Protein AF-A0A0D3DRB3-F1 (afdb_monomer_lite)

InterPro domains:
  IPR004252 Probable transposase, Ptta/En/Spm, plant [PF03004] (2-88)

Organism: NCBI:txid109376

Sequence (156 aa):
MLHTTGQKLHAGVRLETAKEMGHLPSLMELYERTHKNKAGVFVDGKSEQIYNDVVAQVEDRQTQLTQHSTDGLSVTLSTLDVDKIYEERRDDEVTELRNELTATKSAFTARVGGLDRFLDFIAATNPEWEILLRNKRRQNPIPGEGPSDDTHAEED

pLDDT: mean 79.99, std 15.41, range [37.16, 97.25]

Structure (mmCIF, N/CA/C/O backbone):
data_AF-A0A0D3DRB3-F1
#
_entry.id   AF-A0A0D3DRB3-F1
#
loop_
_atom_site.group_PDB
_atom_site.id
_atom_site.type_symbol
_atom_site.label_atom_id
_atom_site.label_alt_id
_atom_site.label_comp_id
_atom_site.label_asym_id
_atom_site.label_entity_id
_atom_site.label_seq_id
_atom_site.pdbx_PDB_ins_code
_atom_site.Cartn_x
_atom_site.Cartn_y
_atom_site.Cartn_z
_atom_site.occupancy
_atom_site.B_iso_or_equiv
_atom_site.auth_seq_id
_atom_site.auth_comp_id
_atom_site.auth_asym_id
_atom_site.auth_atom_id
_atom_site.pdbx_PDB_model_num
ATOM 1 N N . MET A 1 1 ? -2.429 28.125 -9.845 1.00 40.12 1 MET A N 1
ATOM 2 C CA . MET A 1 1 ? -2.663 26.697 -9.547 1.00 40.12 1 MET A CA 1
ATOM 3 C C . MET A 1 1 ? -2.405 26.514 -8.056 1.00 40.12 1 MET A C 1
ATOM 5 O O . MET A 1 1 ? -1.255 26.511 -7.642 1.00 40.12 1 MET A O 1
ATOM 9 N N . LEU A 1 2 ? -3.458 26.557 -7.238 1.00 37.16 2 LEU A N 1
ATOM 10 C CA . LEU A 1 2 ? -3.349 26.466 -5.778 1.00 37.16 2 LEU A CA 1
ATOM 11 C C . LEU A 1 2 ? -3.290 24.985 -5.402 1.00 37.16 2 LEU A C 1
ATOM 13 O O . LEU A 1 2 ? -4.254 24.260 -5.623 1.00 37.16 2 LEU A O 1
ATOM 17 N N . HIS A 1 3 ? -2.156 24.530 -4.882 1.00 38.62 3 HIS A N 1
ATOM 18 C CA . HIS A 1 3 ? -2.070 23.232 -4.227 1.00 38.62 3 HIS A CA 1
ATOM 19 C C . HIS A 1 3 ? -2.658 23.393 -2.823 1.00 38.62 3 HIS A C 1
ATOM 21 O O . HIS A 1 3 ? -2.162 24.174 -2.013 1.00 38.62 3 HIS A O 1
ATOM 27 N N . THR A 1 4 ? -3.745 22.685 -2.531 1.00 46.44 4 THR A N 1
ATOM 28 C CA . THR A 1 4 ? -4.243 22.554 -1.163 1.00 46.44 4 THR A CA 1
ATOM 29 C C . THR A 1 4 ? -3.301 21.626 -0.407 1.00 46.44 4 THR A C 1
ATOM 31 O O . THR A 1 4 ? -3.521 20.418 -0.335 1.00 46.44 4 THR A O 1
ATOM 34 N N . THR A 1 5 ? -2.232 22.180 0.159 1.00 51.22 5 THR A N 1
ATOM 35 C CA . THR A 1 5 ? -1.453 21.508 1.205 1.00 51.22 5 THR A CA 1
ATOM 36 C C . THR A 1 5 ? -2.277 21.562 2.488 1.00 51.22 5 THR A C 1
ATOM 38 O O . THR A 1 5 ? -2.108 22.434 3.332 1.00 51.22 5 THR A O 1
ATOM 41 N N . GLY A 1 6 ? -3.258 20.667 2.566 1.00 45.94 6 GLY A N 1
ATOM 42 C CA . GLY A 1 6 ? -4.207 20.533 3.667 1.00 45.94 6 GLY A CA 1
ATOM 43 C C . GLY A 1 6 ? -4.355 19.076 4.090 1.00 45.94 6 GLY A C 1
ATOM 44 O O . GLY A 1 6 ? -5.464 18.632 4.369 1.00 45.94 6 GLY A O 1
ATOM 45 N N . GLN A 1 7 ? -3.263 18.303 4.096 1.00 56.69 7 GLN A N 1
ATOM 46 C CA . GLN A 1 7 ? -3.277 16.993 4.741 1.00 56.69 7 GLN A CA 1
ATOM 47 C C . GLN A 1 7 ? -3.399 17.211 6.248 1.00 56.69 7 GLN A C 1
ATOM 49 O O . GLN A 1 7 ? -2.435 17.510 6.950 1.00 56.69 7 GLN A O 1
ATOM 54 N N . LYS A 1 8 ? -4.629 17.105 6.741 1.00 57.72 8 LYS A N 1
ATOM 55 C CA . LYS A 1 8 ? -4.908 17.056 8.166 1.00 57.72 8 LYS A CA 1
ATOM 56 C C . LYS A 1 8 ? -4.273 15.784 8.719 1.00 57.72 8 LYS A C 1
ATOM 58 O O . LYS A 1 8 ? -4.552 14.691 8.230 1.00 57.72 8 LYS A O 1
ATOM 63 N N . LEU A 1 9 ? -3.396 15.936 9.711 1.00 63.03 9 LEU A N 1
ATOM 64 C CA . LEU A 1 9 ? -2.741 14.803 10.359 1.00 63.03 9 LEU A CA 1
ATOM 65 C C . LEU A 1 9 ? -3.794 13.817 10.867 1.00 63.03 9 LEU A C 1
ATOM 67 O O . LEU A 1 9 ? -4.840 14.234 11.371 1.00 63.03 9 LEU A O 1
ATOM 71 N N . HIS A 1 10 ? -3.495 12.521 10.786 1.00 63.44 10 HIS A N 1
ATOM 72 C CA . HIS A 1 10 ? -4.408 11.464 11.222 1.00 63.44 10 HIS A CA 1
ATOM 73 C C . HIS A 1 10 ? -4.898 11.698 12.662 1.00 63.44 10 HIS A C 1
ATOM 75 O O . HIS A 1 10 ? -6.083 11.536 12.940 1.00 63.44 10 HIS A O 1
ATOM 81 N N . ALA A 1 11 ? -4.024 12.204 13.539 1.00 71.50 11 ALA A N 1
ATOM 82 C CA . ALA A 1 11 ? -4.348 12.618 14.904 1.00 71.50 11 ALA A CA 1
ATOM 83 C C . ALA A 1 11 ? -5.382 13.759 14.979 1.00 71.50 11 ALA A C 1
ATOM 85 O O . ALA A 1 11 ? -6.289 13.725 15.807 1.00 71.50 11 ALA A O 1
ATOM 86 N N . GLY A 1 12 ? -5.288 14.751 14.089 1.00 76.00 12 GLY A N 1
ATOM 87 C CA . GLY A 1 12 ? -6.261 15.841 14.009 1.00 76.00 12 GLY A CA 1
ATOM 88 C C . GLY A 1 12 ? -7.628 15.355 13.534 1.00 76.00 12 GLY A C 1
ATOM 89 O O . GLY A 1 12 ? -8.656 15.819 14.021 1.00 76.00 12 GLY A O 1
ATOM 90 N N . VAL A 1 13 ? -7.660 14.394 12.603 1.00 77.75 13 VAL A N 1
ATOM 91 C CA . VAL A 1 13 ? -8.919 13.771 12.163 1.00 77.75 13 VAL A CA 1
ATOM 92 C C . VAL A 1 13 ? -9.520 12.931 13.293 1.00 77.75 13 VAL A C 1
ATOM 94 O O . VAL A 1 13 ? -10.693 13.116 13.605 1.00 77.75 13 VAL A O 1
ATOM 97 N N . ARG A 1 14 ? -8.712 12.103 13.975 1.00 80.31 14 ARG A N 1
ATOM 98 C CA . ARG A 1 14 ? -9.143 11.301 15.138 1.00 80.31 14 ARG A CA 1
ATOM 99 C C . ARG A 1 14 ? -9.760 12.157 16.232 1.00 80.31 14 ARG A C 1
ATOM 101 O O . ARG A 1 14 ? -10.809 11.797 16.751 1.00 80.31 14 ARG A O 1
ATOM 108 N N . LEU A 1 15 ? -9.144 13.292 16.562 1.00 81.56 15 LEU A N 1
ATOM 109 C CA . LEU A 1 15 ? -9.634 14.170 17.622 1.00 81.56 15 LEU A CA 1
ATOM 110 C C . LEU A 1 15 ? -10.972 14.834 17.272 1.00 81.56 15 LEU A C 1
ATOM 112 O O . LEU A 1 15 ? -11.823 14.988 18.142 1.00 81.56 15 LEU A O 1
ATOM 116 N N . GLU A 1 16 ? -11.180 15.234 16.018 1.00 81.00 16 GLU A N 1
ATOM 117 C CA . GLU A 1 16 ? -12.477 15.776 15.592 1.00 81.00 16 GLU A CA 1
ATOM 118 C C . GLU A 1 16 ? -13.563 14.705 15.585 1.00 81.00 16 GLU A C 1
ATOM 120 O O . GLU A 1 16 ? -14.639 14.924 16.132 1.00 81.00 16 GLU A O 1
ATOM 125 N N . THR A 1 17 ? -13.259 13.519 15.064 1.00 81.38 17 THR A N 1
ATOM 126 C CA . THR A 1 17 ? -14.188 12.388 15.104 1.00 81.38 17 THR A CA 1
ATOM 127 C C . THR A 1 17 ? -14.505 11.965 16.545 1.00 81.38 17 THR A C 1
ATOM 129 O O . THR A 1 17 ? -15.647 11.633 16.847 1.00 81.38 17 THR A O 1
ATOM 132 N N . ALA A 1 18 ? -13.544 12.066 17.468 1.00 83.88 18 ALA A N 1
ATOM 133 C CA . ALA A 1 18 ? -13.784 11.821 18.887 1.00 83.88 18 ALA A CA 1
ATOM 134 C C . ALA A 1 18 ? -14.728 12.852 19.521 1.00 83.88 18 ALA A C 1
ATOM 136 O O . ALA A 1 18 ? -15.548 12.504 20.367 1.00 83.88 18 ALA A O 1
ATOM 137 N N . LYS A 1 19 ? -14.654 14.121 19.098 1.00 83.88 19 LYS A N 1
ATOM 138 C CA . LYS A 1 19 ? -15.606 15.160 19.526 1.00 83.88 19 LYS A CA 1
ATOM 139 C C . LYS A 1 19 ? -17.012 14.907 18.982 1.00 83.88 19 LYS A C 1
ATOM 141 O O . LYS A 1 19 ? -17.975 15.204 19.677 1.00 83.88 19 LYS A O 1
ATOM 146 N N . GLU A 1 20 ? -17.126 14.362 17.770 1.00 83.12 20 GLU A N 1
ATOM 147 C CA . GLU A 1 20 ? -18.410 13.979 17.166 1.00 83.12 20 GLU A CA 1
ATOM 148 C C . GLU A 1 20 ? -19.035 12.749 17.846 1.00 83.12 20 GLU A C 1
ATOM 150 O O . GLU A 1 20 ? -20.245 12.728 18.056 1.00 83.12 20 GLU A O 1
ATOM 155 N N . MET A 1 21 ? -18.232 11.737 18.199 1.00 79.06 21 MET A N 1
ATOM 156 C CA . MET A 1 21 ? -18.717 10.476 18.789 1.00 79.06 21 MET A CA 1
ATOM 157 C C . MET A 1 21 ? -18.758 10.461 20.324 1.00 79.06 21 MET A C 1
ATOM 159 O O . MET A 1 21 ? -19.388 9.587 20.912 1.00 79.06 21 MET A O 1
ATOM 163 N N . GLY A 1 22 ? -18.092 11.401 20.996 1.00 83.81 22 GLY A N 1
ATOM 164 C CA . GLY A 1 22 ? -18.000 11.446 22.460 1.00 83.81 22 GLY A CA 1
ATOM 165 C C . GLY A 1 22 ? -17.027 10.430 23.075 1.00 83.81 22 GLY A C 1
ATOM 166 O O . GLY A 1 22 ? -16.837 10.438 24.289 1.00 83.81 22 GLY A O 1
ATOM 167 N N . HIS A 1 23 ? -16.376 9.591 22.264 1.00 84.81 23 HIS A N 1
ATOM 168 C CA . HIS A 1 23 ? -15.294 8.689 22.667 1.00 84.81 23 HIS A CA 1
ATOM 169 C C . HIS A 1 23 ? -14.175 8.699 21.619 1.00 84.81 23 HIS A C 1
ATOM 171 O O . HIS A 1 23 ? -14.400 9.072 20.471 1.00 84.81 23 HIS A O 1
ATOM 177 N N . LEU A 1 24 ? -12.960 8.296 22.001 1.00 85.12 24 LEU A N 1
ATOM 178 C CA . LEU A 1 24 ? -11.844 8.187 21.061 1.00 85.12 24 LEU A CA 1
ATOM 179 C C . LEU A 1 24 ? -12.038 6.936 20.184 1.00 85.12 24 LEU A C 1
ATOM 181 O O . LEU A 1 24 ? -12.048 5.837 20.738 1.00 85.12 24 LEU A O 1
ATOM 185 N N . PRO A 1 25 ? -12.197 7.067 18.853 1.00 87.62 25 PRO A N 1
ATOM 186 C CA . PRO A 1 25 ? -12.251 5.906 17.978 1.00 87.62 25 PRO A CA 1
ATOM 187 C C . PRO A 1 25 ? -10.860 5.293 17.799 1.00 87.62 25 PRO A C 1
ATOM 189 O O . PRO A 1 25 ? -9.840 6.004 17.775 1.00 87.62 25 PRO A O 1
ATOM 192 N N . SER A 1 26 ? -10.831 3.978 17.616 1.00 88.50 26 SER A N 1
ATOM 193 C CA . SER A 1 26 ? -9.665 3.260 17.107 1.00 88.50 26 SER A CA 1
ATOM 194 C C . SER A 1 26 ? -9.274 3.767 15.722 1.00 88.50 26 SER A C 1
ATOM 196 O O . SER A 1 26 ? -10.058 4.370 14.978 1.00 88.50 26 SER A O 1
ATOM 198 N N . LEU A 1 27 ? -8.024 3.524 15.365 1.00 87.31 27 LEU A N 1
ATOM 199 C CA . LEU A 1 27 ? -7.480 3.839 14.060 1.00 87.31 27 LEU A CA 1
ATOM 200 C C . LEU A 1 27 ? -8.218 3.073 12.957 1.00 87.31 27 LEU A C 1
ATOM 202 O O . LEU A 1 27 ? -8.479 3.643 11.903 1.00 87.31 27 LEU A O 1
ATOM 206 N N . MET A 1 28 ? -8.637 1.841 13.248 1.00 86.88 28 MET A N 1
ATOM 207 C CA . MET A 1 28 ? -9.458 1.000 12.379 1.00 86.88 28 MET A CA 1
ATOM 208 C C . MET A 1 28 ? -10.851 1.598 12.117 1.00 86.88 28 MET A C 1
ATOM 210 O O . MET A 1 28 ? -11.250 1.734 10.962 1.00 86.88 28 MET A O 1
ATOM 214 N N . GLU A 1 29 ? -11.567 2.046 13.154 1.00 87.94 29 GLU A N 1
ATOM 215 C CA . GLU A 1 29 ? -12.871 2.715 12.990 1.00 87.94 29 GLU A CA 1
ATOM 216 C C . GLU A 1 29 ? -12.737 4.029 12.213 1.00 87.94 29 GLU A C 1
ATOM 218 O O . GLU A 1 29 ? -13.567 4.364 11.360 1.00 87.94 29 GLU A O 1
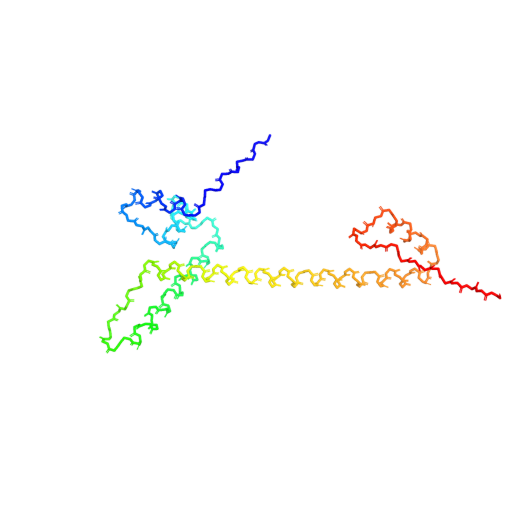ATOM 223 N N . LEU A 1 30 ? -11.669 4.788 12.476 1.00 88.25 30 LEU A N 1
ATOM 224 C CA . LEU A 1 30 ? -11.415 5.996 11.705 1.00 88.25 30 LEU A CA 1
ATOM 225 C C . LEU A 1 30 ? -11.086 5.671 10.243 1.00 88.25 30 LEU A C 1
ATOM 227 O O . LEU A 1 30 ? -11.497 6.409 9.340 1.00 88.25 30 LEU A O 1
ATOM 231 N N . TYR A 1 31 ? -10.350 4.590 10.004 1.00 86.75 31 TYR A N 1
ATOM 232 C CA . TYR A 1 31 ? -9.995 4.135 8.670 1.00 86.75 31 TYR A CA 1
ATOM 233 C C . TYR A 1 31 ? -11.247 3.845 7.843 1.00 86.75 31 TYR A C 1
ATOM 235 O O . TYR A 1 31 ? -11.398 4.405 6.759 1.00 86.75 31 TYR A O 1
ATOM 243 N N . GLU A 1 32 ? -12.202 3.095 8.396 1.00 88.62 32 GLU A N 1
ATOM 244 C CA . GLU A 1 32 ? -13.499 2.858 7.756 1.00 88.62 32 GLU A CA 1
ATOM 245 C C . GLU A 1 32 ? -14.219 4.153 7.393 1.00 88.62 32 GLU A C 1
ATOM 247 O O . GLU A 1 32 ? -14.659 4.322 6.258 1.00 88.62 32 GLU A O 1
ATOM 252 N N . ARG A 1 33 ? -14.318 5.100 8.331 1.00 85.81 33 ARG A N 1
ATOM 253 C CA . ARG A 1 33 ? -15.034 6.364 8.104 1.00 85.81 33 ARG A CA 1
ATOM 254 C C . ARG A 1 33 ? -14.400 7.207 6.998 1.00 85.81 33 ARG A C 1
ATOM 256 O O . ARG A 1 33 ? -15.100 7.951 6.318 1.00 85.81 33 ARG A O 1
ATOM 263 N N . THR A 1 34 ? -13.081 7.133 6.855 1.00 85.06 34 THR A N 1
ATOM 264 C CA . THR A 1 34 ? -12.316 7.960 5.911 1.00 85.06 34 THR A CA 1
ATOM 265 C C . THR A 1 34 ? -12.140 7.303 4.542 1.00 85.06 34 THR A C 1
ATOM 267 O O . THR A 1 34 ? -11.996 8.022 3.556 1.00 85.06 34 THR A O 1
ATOM 270 N N . HIS A 1 35 ? -12.201 5.970 4.468 1.00 86.38 35 HIS A N 1
ATOM 271 C CA . HIS A 1 35 ? -11.948 5.193 3.249 1.00 86.38 35 HIS A CA 1
ATOM 272 C C . HIS A 1 35 ? -13.188 4.469 2.710 1.00 86.38 35 HIS A C 1
ATOM 274 O O . HIS A 1 35 ? -13.095 3.815 1.673 1.00 86.38 35 HIS A O 1
ATOM 280 N N . LYS A 1 36 ? -14.356 4.604 3.353 1.00 91.38 36 LYS A N 1
ATOM 281 C CA . LYS A 1 36 ? -15.650 4.176 2.802 1.00 91.38 36 LYS A CA 1
ATOM 282 C C . LYS A 1 36 ? -16.419 5.350 2.200 1.00 91.38 36 LYS A C 1
ATOM 284 O O . LYS A 1 36 ? -16.414 6.471 2.708 1.00 91.38 36 LYS A O 1
ATOM 289 N N . ASN A 1 37 ? -17.114 5.085 1.100 1.00 87.81 37 ASN A N 1
ATOM 290 C CA . ASN A 1 37 ? -18.040 6.027 0.484 1.00 87.81 37 ASN A CA 1
ATOM 291 C C . ASN A 1 37 ? -19.374 6.089 1.261 1.00 87.81 37 ASN A C 1
ATOM 293 O O . ASN A 1 37 ? -19.604 5.358 2.222 1.00 87.81 37 ASN A O 1
ATOM 297 N N . LYS A 1 38 ? -20.303 6.947 0.819 1.00 88.19 38 LYS A N 1
ATOM 298 C CA . LYS A 1 38 ? -21.623 7.105 1.464 1.00 88.19 38 LYS A CA 1
ATOM 299 C C . LYS A 1 38 ? -22.492 5.836 1.456 1.00 88.19 38 LYS A C 1
ATOM 301 O O . LYS A 1 38 ? -23.456 5.779 2.209 1.00 88.19 38 LYS A O 1
ATOM 306 N N . ALA A 1 39 ? -22.179 4.855 0.610 1.00 88.25 39 ALA A N 1
ATOM 307 C CA . ALA A 1 39 ? -22.854 3.561 0.556 1.00 88.25 39 ALA A CA 1
ATOM 308 C C . ALA A 1 39 ? -22.192 2.504 1.466 1.00 88.25 39 ALA A C 1
ATOM 310 O O . ALA A 1 39 ? -22.622 1.356 1.4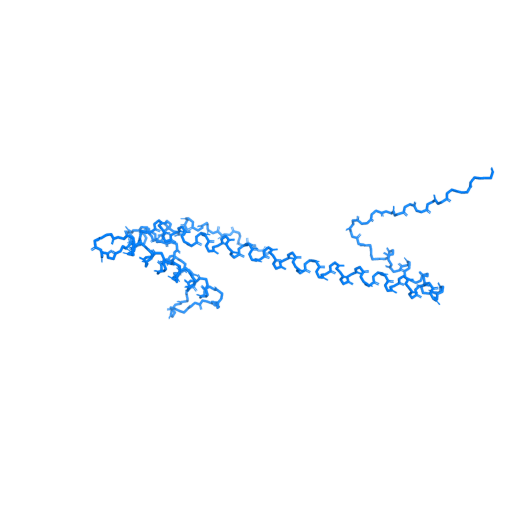64 1.00 88.25 39 ALA A O 1
ATOM 311 N N . GLY A 1 40 ? -21.155 2.873 2.230 1.00 86.56 40 GLY A N 1
ATOM 312 C CA . GLY A 1 40 ? -20.435 1.965 3.127 1.00 86.56 40 GLY A CA 1
ATOM 313 C C . GLY A 1 40 ? -19.422 1.053 2.427 1.00 86.56 40 GLY A C 1
ATOM 314 O O . GLY A 1 40 ? -18.906 0.136 3.059 1.00 86.56 40 GLY A O 1
ATOM 315 N N . VAL A 1 41 ? -19.122 1.299 1.148 1.00 91.69 41 VAL A N 1
ATOM 316 C CA . VAL A 1 41 ? -18.169 0.511 0.348 1.00 91.69 41 VAL A CA 1
ATOM 317 C C . VAL A 1 41 ? -16.806 1.199 0.343 1.00 91.69 41 VAL A C 1
ATOM 319 O O . VAL A 1 41 ? -16.749 2.427 0.229 1.00 91.69 41 VAL A O 1
ATOM 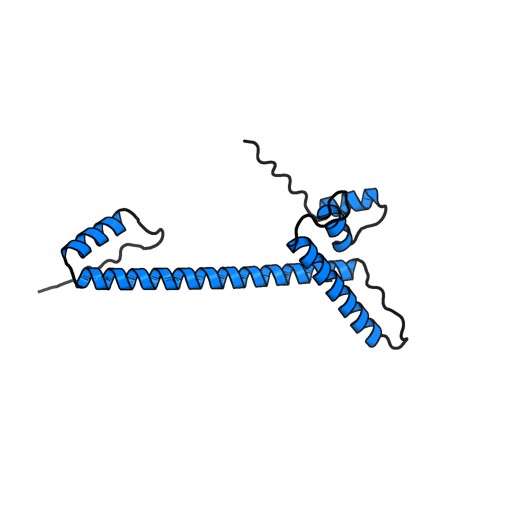322 N N . PHE A 1 42 ? -15.720 0.427 0.451 1.00 91.56 42 PHE A N 1
ATOM 323 C CA . PHE A 1 42 ? -14.358 0.954 0.348 1.00 91.56 42 PHE A CA 1
ATOM 324 C C . PHE A 1 42 ? -14.129 1.652 -0.996 1.00 91.56 42 PHE A C 1
ATOM 326 O O . PHE A 1 42 ? -14.639 1.238 -2.038 1.00 91.56 42 PHE A O 1
ATOM 333 N N . VAL A 1 43 ? -13.397 2.762 -0.962 1.00 90.62 43 VAL A N 1
ATOM 334 C CA . VAL A 1 43 ? -13.146 3.599 -2.143 1.00 90.62 43 VAL A CA 1
ATOM 335 C C . VAL A 1 43 ? -12.207 2.901 -3.135 1.00 90.62 43 VAL A C 1
ATOM 337 O O . VAL A 1 43 ? -12.298 3.161 -4.335 1.00 90.62 43 VAL A O 1
ATOM 340 N N . ASP A 1 44 ? -11.346 1.999 -2.665 1.00 91.75 44 ASP A N 1
ATOM 341 C CA . ASP A 1 44 ? -10.403 1.241 -3.483 1.00 91.75 44 ASP A CA 1
ATOM 342 C C . ASP A 1 44 ? -10.137 -0.159 -2.896 1.00 91.75 44 ASP A C 1
ATOM 344 O O . ASP A 1 44 ? -10.336 -0.399 -1.707 1.00 91.75 44 ASP A O 1
ATOM 348 N N . GLY A 1 45 ? -9.674 -1.096 -3.729 1.00 91.19 45 GLY A N 1
ATOM 349 C CA . GLY A 1 45 ? -9.434 -2.476 -3.287 1.00 91.19 45 GLY A CA 1
ATOM 350 C C . GLY A 1 45 ? -8.250 -2.629 -2.327 1.00 91.19 45 GLY A C 1
ATOM 351 O O . GLY A 1 45 ? -8.219 -3.571 -1.540 1.00 91.19 45 GLY A O 1
ATOM 352 N N . LYS A 1 46 ? -7.284 -1.701 -2.346 1.00 87.94 46 LYS A N 1
ATOM 353 C CA . LYS A 1 46 ? -6.130 -1.757 -1.445 1.00 87.94 46 LYS A CA 1
ATOM 354 C C . LYS A 1 46 ? -6.524 -1.331 -0.033 1.00 87.94 46 LYS A C 1
ATOM 356 O O . LYS A 1 46 ? -6.046 -1.929 0.927 1.00 87.94 46 LYS A O 1
ATOM 361 N N . SER A 1 47 ? -7.409 -0.343 0.109 1.00 87.12 47 SER A N 1
ATOM 362 C CA . SER A 1 47 ? -7.954 0.022 1.417 1.00 87.12 47 SER A CA 1
ATOM 363 C C . SER A 1 47 ? -8.799 -1.088 2.027 1.00 87.12 47 SER A C 1
ATOM 365 O O . SER A 1 47 ? -8.658 -1.371 3.216 1.00 87.12 47 SER A O 1
ATOM 367 N N . GLU A 1 48 ? -9.598 -1.781 1.218 1.00 92.56 48 GLU A N 1
ATOM 368 C CA . GLU A 1 48 ? -10.318 -2.978 1.660 1.00 92.56 48 GLU A CA 1
ATOM 369 C C . GLU A 1 48 ? -9.364 -4.087 2.123 1.00 92.56 48 GLU A C 1
ATOM 371 O O . GLU A 1 48 ? -9.539 -4.626 3.214 1.00 92.56 48 GLU A O 1
ATOM 376 N N . GLN A 1 49 ? -8.322 -4.387 1.341 1.00 91.88 49 GLN A N 1
ATOM 377 C CA . GLN A 1 49 ? -7.316 -5.388 1.704 1.00 91.88 49 GLN A CA 1
ATOM 378 C C . GLN A 1 49 ? -6.641 -5.052 3.038 1.00 91.88 49 GLN A C 1
ATOM 380 O O . GLN A 1 49 ? -6.653 -5.861 3.958 1.00 91.88 49 GLN A O 1
ATOM 385 N N . ILE A 1 50 ? -6.140 -3.823 3.170 1.00 89.31 50 ILE A N 1
ATOM 386 C CA . ILE A 1 50 ? -5.519 -3.312 4.395 1.00 89.31 50 ILE A CA 1
ATOM 387 C C . ILE A 1 50 ? -6.432 -3.487 5.608 1.00 89.31 50 ILE A C 1
ATOM 389 O O . ILE A 1 50 ? -5.965 -3.855 6.685 1.00 89.31 50 ILE A O 1
ATOM 393 N N . TYR A 1 51 ? -7.713 -3.160 5.453 1.00 90.56 51 TYR A N 1
ATOM 394 C CA . TYR A 1 51 ? -8.677 -3.274 6.533 1.00 90.56 51 TYR A CA 1
ATOM 395 C C . TYR A 1 51 ? -8.883 -4.739 6.927 1.00 90.56 51 TYR A C 1
ATOM 397 O O . TYR A 1 51 ? -8.800 -5.063 8.108 1.00 90.56 51 TYR A O 1
ATOM 405 N N . ASN A 1 52 ? -9.083 -5.622 5.949 1.00 92.94 52 ASN A N 1
ATOM 406 C CA . ASN A 1 52 ? -9.280 -7.050 6.184 1.00 92.94 52 ASN A CA 1
ATOM 407 C C . ASN A 1 52 ? -8.054 -7.709 6.833 1.00 92.94 52 ASN A C 1
ATOM 409 O O . ASN A 1 52 ? -8.218 -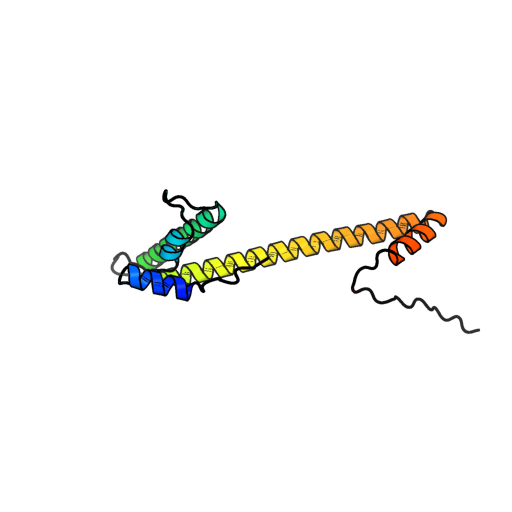8.538 7.724 1.00 92.94 52 ASN A O 1
ATOM 413 N N . ASP A 1 53 ? -6.841 -7.307 6.454 1.00 92.94 53 ASP A N 1
ATOM 414 C CA . ASP A 1 53 ? -5.607 -7.808 7.066 1.00 92.94 53 ASP A CA 1
ATOM 415 C C . ASP A 1 53 ? -5.519 -7.408 8.547 1.00 92.94 53 ASP A C 1
ATOM 417 O O . ASP A 1 53 ? -5.191 -8.231 9.402 1.00 92.94 53 ASP A O 1
ATOM 421 N N . VAL A 1 54 ? -5.877 -6.159 8.874 1.00 92.19 54 VAL A N 1
ATOM 422 C CA . VAL A 1 54 ? -5.937 -5.693 10.269 1.00 92.19 54 VAL A CA 1
ATOM 423 C C . VAL A 1 54 ? -7.022 -6.441 11.046 1.00 92.19 54 VAL A C 1
ATOM 425 O O . VAL A 1 54 ? -6.757 -6.867 12.167 1.00 92.19 54 VAL A O 1
ATOM 428 N N . VAL A 1 55 ? -8.210 -6.652 10.465 1.00 91.88 55 VAL A N 1
ATOM 429 C CA . VAL A 1 55 ? -9.288 -7.461 11.072 1.00 91.88 55 VAL A CA 1
ATOM 430 C C . VAL A 1 55 ? -8.781 -8.863 11.400 1.00 91.88 55 VAL A C 1
ATOM 432 O O . VAL A 1 55 ? -8.897 -9.305 12.540 1.00 91.88 55 VAL A O 1
ATOM 435 N N . ALA A 1 56 ? -8.163 -9.540 10.433 1.00 93.56 56 ALA A N 1
ATOM 436 C CA . ALA A 1 56 ? -7.647 -10.890 10.618 1.00 93.56 56 ALA A CA 1
ATOM 437 C C . ALA A 1 56 ? -6.571 -10.943 11.715 1.00 93.56 56 ALA A C 1
ATOM 439 O O . ALA A 1 56 ? -6.559 -11.860 12.534 1.00 93.56 56 ALA A O 1
ATOM 440 N N . GLN A 1 57 ? -5.694 -9.940 11.787 1.00 92.19 57 GLN A N 1
ATOM 441 C CA . GLN A 1 57 ? -4.648 -9.870 12.809 1.00 92.19 57 GLN A CA 1
ATOM 442 C C . GLN A 1 57 ? -5.204 -9.551 14.211 1.00 92.19 57 GLN A C 1
ATOM 444 O O . GLN A 1 57 ? -4.685 -10.048 15.214 1.00 92.19 57 GLN A O 1
ATOM 449 N N . VAL A 1 58 ? -6.270 -8.747 14.300 1.00 91.25 58 VAL A N 1
ATOM 450 C CA . VAL A 1 58 ? -7.047 -8.520 15.533 1.00 91.25 58 VAL A CA 1
ATOM 451 C C . VAL A 1 58 ? -7.657 -9.838 16.014 1.00 91.25 58 VAL A C 1
ATOM 453 O O . VAL A 1 58 ? -7.499 -10.186 17.185 1.00 91.25 58 VAL A O 1
ATOM 456 N N . GLU A 1 59 ? -8.310 -10.585 15.124 1.00 90.88 59 GLU A N 1
ATOM 457 C CA . GLU A 1 59 ? -8.929 -11.882 15.430 1.00 90.88 59 GLU A CA 1
ATOM 458 C C . GLU A 1 59 ? -7.897 -12.929 15.866 1.00 90.88 59 GLU A C 1
ATOM 460 O O . GLU A 1 59 ? -8.100 -13.637 1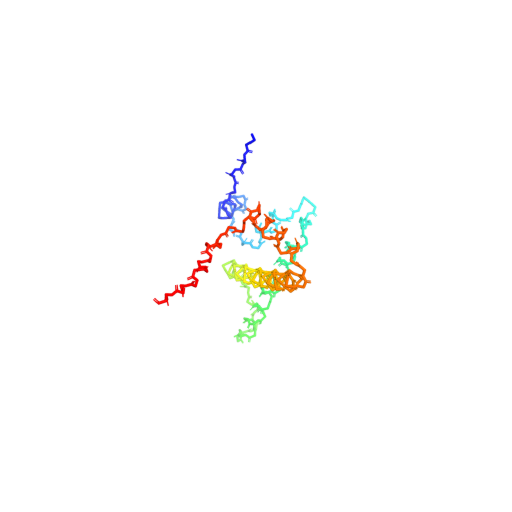6.858 1.00 90.88 59 GLU A O 1
ATOM 465 N N . ASP A 1 60 ? -6.759 -12.999 15.177 1.00 90.94 60 ASP A N 1
ATOM 466 C CA . ASP A 1 60 ? -5.667 -13.907 15.521 1.00 90.94 60 ASP A CA 1
ATOM 467 C C . ASP A 1 60 ? -5.105 -13.599 16.918 1.00 90.94 60 ASP A C 1
ATOM 469 O O . ASP A 1 60 ? -4.984 -14.492 17.760 1.00 90.94 60 ASP A O 1
ATOM 473 N N . ARG A 1 61 ? -4.870 -12.320 17.242 1.00 89.31 61 ARG A N 1
ATOM 474 C CA . ARG A 1 61 ? -4.425 -11.911 18.586 1.00 89.31 61 ARG A CA 1
ATOM 475 C C . ARG A 1 61 ? -5.453 -12.189 19.671 1.00 89.31 61 ARG A C 1
ATOM 477 O O . ARG A 1 61 ? -5.075 -12.635 20.754 1.00 89.31 61 ARG A O 1
ATOM 484 N N . GLN A 1 62 ? -6.737 -11.961 19.405 1.00 88.38 62 GLN A N 1
ATOM 485 C CA . GLN A 1 62 ? -7.803 -12.334 20.342 1.00 88.38 62 GLN A CA 1
ATOM 486 C C . GLN A 1 62 ? -7.824 -13.842 20.589 1.00 88.38 62 GLN A C 1
ATOM 488 O O . GLN A 1 62 ? -7.969 -14.281 21.733 1.00 88.38 62 GLN A O 1
ATOM 493 N N . THR A 1 63 ? -7.625 -14.637 19.540 1.00 88.56 63 THR A N 1
ATOM 494 C CA . THR A 1 63 ? -7.561 -16.097 19.634 1.00 88.56 63 THR A CA 1
ATOM 495 C C . THR A 1 63 ? -6.360 -16.537 20.470 1.00 88.56 63 THR A C 1
ATOM 497 O O . THR A 1 63 ? -6.528 -17.313 21.411 1.00 88.56 63 THR A O 1
ATOM 500 N N . GLN A 1 64 ? -5.172 -15.988 20.206 1.00 86.75 64 GLN A N 1
ATOM 501 C CA . GLN A 1 64 ? -3.959 -16.260 20.986 1.00 86.75 64 GLN A CA 1
ATOM 502 C C . GLN A 1 64 ? -4.128 -15.893 22.470 1.00 86.75 64 GLN A C 1
ATOM 504 O O . GLN A 1 64 ? -3.777 -16.680 23.351 1.00 86.75 64 GLN A O 1
ATOM 509 N N . LEU A 1 65 ? -4.710 -14.726 22.770 1.00 84.75 65 LEU A N 1
ATOM 510 C CA . LEU A 1 65 ? -4.961 -14.287 24.147 1.00 84.75 65 LEU A CA 1
ATOM 511 C C . LEU A 1 65 ? -6.001 -15.157 24.856 1.00 84.75 65 LEU A C 1
ATOM 513 O O . LEU A 1 65 ? -5.837 -15.467 26.032 1.00 84.75 65 LEU A O 1
ATOM 517 N N . THR A 1 66 ? -7.041 -15.590 24.146 1.00 83.38 66 THR A N 1
ATOM 518 C CA . THR A 1 66 ? -8.064 -16.489 24.696 1.00 83.38 66 THR A CA 1
ATOM 519 C C . THR A 1 66 ? -7.477 -17.865 25.012 1.00 83.38 66 THR A C 1
ATOM 521 O O . THR A 1 66 ? -7.792 -18.432 26.053 1.00 83.38 66 THR A O 1
ATOM 524 N N . GLN A 1 67 ? -6.566 -18.381 24.178 1.00 81.88 67 GLN A N 1
ATOM 525 C CA . GLN A 1 67 ? -5.849 -19.636 24.449 1.00 81.88 67 GLN A CA 1
ATOM 526 C C . GLN A 1 67 ? -4.924 -19.544 25.670 1.00 81.88 67 GLN A C 1
ATOM 528 O O . GLN A 1 67 ? -4.757 -20.526 26.390 1.00 81.88 67 GLN A O 1
ATOM 533 N N . HIS A 1 68 ? -4.332 -18.374 25.911 1.00 77.12 68 HIS A N 1
ATOM 534 C CA . HIS A 1 68 ? -3.496 -18.114 27.085 1.00 77.12 68 HIS A CA 1
ATOM 535 C C . HIS A 1 68 ? -4.294 -17.746 28.346 1.00 77.12 68 HIS A C 1
ATOM 537 O O . HIS A 1 68 ? -3.727 -17.720 29.440 1.00 77.12 68 HIS A O 1
ATOM 543 N N . SER A 1 69 ? -5.591 -17.459 28.212 1.00 81.50 69 SER A N 1
ATOM 544 C CA . SER A 1 69 ? -6.471 -17.125 29.327 1.00 81.50 69 SER A CA 1
ATOM 545 C C . SER A 1 69 ? -6.921 -18.403 30.032 1.00 81.50 69 SER A C 1
ATOM 547 O O . SER A 1 69 ? -7.762 -19.150 29.533 1.00 81.50 69 SER A O 1
ATOM 549 N N . THR A 1 70 ? -6.367 -18.652 31.219 1.00 68.06 70 THR A N 1
ATOM 550 C CA . THR A 1 70 ? -6.659 -19.828 32.061 1.00 68.06 70 THR A CA 1
ATOM 551 C C . THR A 1 70 ? -8.154 -19.991 32.379 1.00 68.06 70 THR A C 1
ATOM 553 O O . THR A 1 70 ? -8.607 -21.103 32.640 1.00 68.06 70 THR A O 1
ATOM 556 N N . ASP A 1 71 ? -8.926 -18.903 32.310 1.00 73.75 71 ASP A N 1
ATOM 557 C CA . ASP A 1 71 ? -10.350 -18.861 32.658 1.00 73.75 71 ASP A CA 1
ATOM 558 C C . ASP A 1 71 ? -11.288 -19.088 31.455 1.00 73.75 71 ASP A C 1
ATOM 560 O O . ASP A 1 71 ? -12.509 -19.066 31.613 1.00 73.75 71 ASP A O 1
ATOM 564 N N . GLY A 1 72 ? -10.753 -19.277 30.239 1.00 65.62 72 GLY A N 1
ATOM 565 C CA . GLY A 1 72 ? -11.552 -19.473 29.018 1.00 65.62 72 GLY A CA 1
ATOM 566 C C . GLY A 1 72 ? -12.417 -18.267 28.626 1.00 65.62 72 GLY A C 1
ATOM 567 O O . GLY A 1 72 ? -13.300 -18.383 27.776 1.00 65.62 72 GLY A O 1
ATOM 568 N N . LEU A 1 73 ? -12.186 -17.110 29.253 1.00 75.25 73 LEU A N 1
ATOM 569 C CA . LEU A 1 73 ? -12.902 -15.872 28.976 1.00 75.25 73 LEU A CA 1
ATOM 570 C C . LEU A 1 73 ? -12.376 -15.248 27.678 1.00 75.25 73 LEU A C 1
ATOM 572 O O . LEU A 1 73 ? -11.165 -15.089 27.516 1.00 75.25 73 LEU A O 1
ATOM 576 N N . SER A 1 74 ? -13.286 -14.856 26.781 1.00 66.81 74 SER A N 1
ATOM 577 C CA . SER A 1 74 ? -12.934 -14.124 25.562 1.00 66.81 74 SER A CA 1
ATOM 578 C C . SER A 1 74 ? -12.264 -12.801 25.928 1.00 66.81 74 SER A C 1
ATOM 580 O O . SER A 1 74 ? -12.879 -11.950 26.579 1.00 66.81 74 SER A O 1
ATOM 582 N N . VAL A 1 75 ? -11.011 -12.624 25.514 1.00 76.69 75 VAL A N 1
ATOM 583 C CA . VAL A 1 75 ? -10.274 -11.382 25.750 1.00 76.69 75 VAL A CA 1
ATOM 584 C C . VAL A 1 75 ? -10.646 -10.377 24.666 1.00 76.69 75 VAL A C 1
ATOM 586 O O . VAL A 1 75 ? -10.276 -10.534 23.505 1.00 76.69 75 VAL A O 1
ATOM 589 N N . THR A 1 76 ? -11.372 -9.328 25.048 1.00 79.38 76 THR A N 1
ATOM 590 C CA . THR A 1 76 ? -11.639 -8.191 24.162 1.00 79.38 76 THR A CA 1
ATOM 591 C C . THR A 1 76 ? -10.398 -7.304 24.094 1.00 79.38 76 THR A C 1
ATOM 593 O O . THR A 1 76 ? -9.927 -6.827 25.127 1.00 79.38 76 THR A O 1
ATOM 596 N N . LEU A 1 77 ? -9.875 -7.070 22.886 1.00 85.44 77 LEU A N 1
ATOM 597 C CA . LEU A 1 77 ? -8.749 -6.153 22.679 1.00 85.44 77 LEU A CA 1
ATOM 598 C C . LEU A 1 77 ? -9.160 -4.704 22.952 1.00 85.44 77 LEU A C 1
ATOM 600 O O . LEU A 1 77 ? -10.255 -4.271 22.585 1.00 85.44 77 LEU A O 1
ATOM 604 N N . SER A 1 78 ? -8.261 -3.946 23.576 1.00 87.25 78 SER A N 1
ATOM 605 C CA . SER A 1 78 ? -8.450 -2.512 23.780 1.00 87.25 78 SER A CA 1
ATOM 606 C C . SER A 1 78 ? -8.247 -1.743 22.473 1.00 87.25 78 SER A C 1
ATOM 608 O O . SER A 1 78 ? -7.535 -2.188 21.574 1.00 87.25 78 SER A O 1
ATOM 610 N N . THR A 1 79 ? -8.796 -0.529 22.392 1.00 86.56 79 THR A N 1
ATOM 611 C CA . THR A 1 79 ? -8.533 0.432 21.307 1.00 86.56 79 THR A CA 1
ATOM 612 C C . THR A 1 79 ? -7.035 0.632 21.063 1.00 86.56 79 THR A C 1
ATOM 614 O O . THR A 1 79 ? -6.609 0.723 19.918 1.00 86.56 79 THR A O 1
ATOM 617 N N . LEU A 1 80 ? -6.230 0.668 22.132 1.00 87.31 80 LEU A N 1
ATOM 618 C CA . LEU A 1 80 ? -4.775 0.807 22.029 1.00 87.31 80 LEU A CA 1
ATOM 619 C C . LEU A 1 80 ? -4.133 -0.406 21.342 1.00 87.31 80 LEU A C 1
ATOM 621 O O . LEU A 1 80 ? -3.219 -0.247 20.538 1.00 87.31 80 LEU A O 1
ATOM 625 N N . ASP A 1 81 ? -4.612 -1.610 21.657 1.00 88.69 81 ASP A N 1
ATOM 626 C CA . ASP A 1 81 ? -4.074 -2.829 21.064 1.00 88.69 81 ASP A CA 1
ATOM 627 C C . ASP A 1 81 ? -4.380 -2.846 19.571 1.00 88.69 81 ASP A C 1
ATOM 629 O O . ASP A 1 81 ? -3.461 -3.035 18.783 1.00 88.69 81 ASP A O 1
ATOM 633 N N . VAL A 1 82 ? -5.630 -2.550 19.187 1.00 88.75 82 VAL A N 1
ATOM 634 C CA . VAL A 1 82 ? -6.072 -2.419 17.786 1.00 88.75 82 VAL A CA 1
ATOM 635 C C . VAL A 1 82 ? -5.250 -1.371 17.029 1.00 88.75 82 VAL A C 1
ATOM 637 O O . VAL A 1 82 ? -4.817 -1.628 15.907 1.00 88.75 82 VAL A O 1
ATOM 640 N N . ASP A 1 83 ? -4.984 -0.212 17.640 1.00 90.56 83 ASP A N 1
ATOM 641 C CA . ASP A 1 83 ? -4.134 0.828 17.046 1.00 90.56 83 ASP A CA 1
ATOM 642 C C . ASP A 1 83 ? -2.721 0.305 16.759 1.00 90.56 83 ASP A C 1
ATOM 644 O O . ASP A 1 83 ? -2.187 0.536 15.674 1.00 90.56 83 ASP A O 1
ATOM 648 N N . LYS A 1 84 ? -2.142 -0.456 17.694 1.00 91.00 84 LYS A N 1
ATOM 649 C CA . LYS A 1 84 ? -0.825 -1.073 17.517 1.00 91.00 84 LYS A CA 1
ATOM 650 C C . LYS A 1 84 ? -0.821 -2.100 16.382 1.00 91.00 84 LYS A C 1
ATOM 652 O O . LYS A 1 84 ? 0.124 -2.130 15.602 1.00 91.00 84 LYS A O 1
ATOM 657 N N . ILE A 1 85 ? -1.877 -2.908 16.262 1.00 91.56 85 ILE A N 1
ATOM 658 C CA . ILE A 1 85 ? -2.039 -3.860 15.147 1.00 91.56 85 ILE A CA 1
ATOM 659 C C . ILE A 1 85 ? -1.999 -3.118 13.811 1.00 91.56 85 ILE A C 1
ATOM 661 O O . ILE A 1 85 ? -1.291 -3.505 12.885 1.00 91.56 85 ILE A O 1
ATOM 665 N N . TYR A 1 86 ? -2.738 -2.015 13.726 1.00 89.06 86 TYR A N 1
ATOM 666 C CA . TYR A 1 86 ? -2.779 -1.210 12.517 1.00 89.06 86 TYR A CA 1
ATOM 667 C C . TYR A 1 86 ? -1.407 -0.611 12.174 1.00 89.06 86 TYR A C 1
ATOM 669 O O . TYR A 1 86 ? -1.013 -0.620 11.006 1.00 89.06 86 TYR A O 1
ATOM 677 N N . GLU A 1 87 ? -0.683 -0.077 13.161 1.00 89.19 87 GLU A N 1
ATOM 678 C CA . GLU A 1 87 ? 0.665 0.473 12.960 1.00 89.19 87 GLU A CA 1
ATOM 679 C C . GLU A 1 87 ? 1.648 -0.585 12.448 1.00 89.19 87 GLU A C 1
ATOM 681 O O . GLU A 1 87 ? 2.337 -0.342 11.460 1.00 89.19 87 GLU A O 1
ATOM 686 N N . GLU A 1 88 ? 1.650 -1.784 13.030 1.00 90.69 88 GLU A N 1
ATOM 687 C CA . GLU A 1 88 ? 2.506 -2.885 12.571 1.00 90.69 88 GLU A CA 1
ATOM 688 C C . GLU A 1 88 ? 2.206 -3.273 11.117 1.00 90.69 88 GLU A C 1
ATOM 690 O O . GLU A 1 88 ? 3.114 -3.354 10.293 1.00 90.69 88 GLU A O 1
ATOM 695 N N . ARG A 1 89 ? 0.924 -3.398 10.751 1.00 90.19 89 ARG A N 1
ATOM 696 C CA . ARG A 1 89 ? 0.517 -3.687 9.366 1.00 90.19 89 ARG A CA 1
ATOM 697 C C . ARG A 1 89 ? 0.991 -2.593 8.402 1.00 90.19 89 ARG A C 1
ATOM 699 O O . ARG A 1 89 ? 1.349 -2.865 7.251 1.00 90.19 89 ARG A O 1
ATOM 706 N N . ARG A 1 90 ? 0.998 -1.327 8.836 1.00 87.31 90 ARG A N 1
ATOM 707 C CA . ARG A 1 90 ? 1.549 -0.209 8.049 1.00 87.31 90 ARG A CA 1
ATOM 708 C C . ARG A 1 90 ? 3.053 -0.331 7.853 1.00 87.31 90 ARG A C 1
ATOM 710 O O . ARG A 1 90 ? 3.520 -0.052 6.748 1.00 87.31 90 ARG A O 1
ATOM 717 N N . ASP A 1 91 ? 3.783 -0.743 8.876 1.00 90.25 91 ASP A N 1
ATOM 718 C CA . ASP A 1 91 ? 5.228 -0.948 8.793 1.00 90.25 91 ASP A CA 1
ATOM 719 C C . ASP A 1 91 ? 5.593 -2.125 7.875 1.00 90.25 91 ASP A C 1
ATOM 721 O O . ASP A 1 91 ? 6.533 -2.014 7.076 1.00 90.25 91 ASP A O 1
ATOM 725 N N . ASP A 1 92 ? 4.807 -3.203 7.900 1.00 91.69 92 ASP A N 1
ATOM 726 C CA . ASP A 1 92 ? 4.963 -4.350 7.000 1.00 91.69 92 ASP A CA 1
ATOM 727 C C . ASP A 1 92 ? 4.764 -3.945 5.531 1.00 91.69 92 ASP A C 1
ATOM 729 O O . ASP A 1 92 ? 5.621 -4.217 4.688 1.00 91.69 92 ASP A O 1
ATOM 733 N N . GLU A 1 93 ? 3.705 -3.186 5.225 1.00 88.88 93 GLU A N 1
ATOM 734 C CA . GLU A 1 93 ? 3.451 -2.657 3.873 1.00 88.88 93 GLU A CA 1
ATOM 735 C C . GLU A 1 93 ? 4.591 -1.743 3.395 1.00 88.88 93 GLU A C 1
ATOM 737 O O . GLU A 1 93 ? 5.023 -1.809 2.242 1.00 88.88 93 GLU A O 1
ATOM 742 N N . VAL A 1 94 ? 5.109 -0.871 4.266 1.00 91.31 94 VAL A N 1
ATOM 743 C CA . VAL A 1 94 ? 6.249 -0.004 3.923 1.00 91.31 94 VAL A CA 1
ATOM 744 C C . VAL A 1 94 ? 7.493 -0.838 3.618 1.00 91.31 94 VAL A C 1
ATOM 746 O O . VAL A 1 94 ? 8.260 -0.495 2.713 1.00 91.31 94 VAL A O 1
ATOM 749 N N . THR A 1 95 ? 7.701 -1.925 4.356 1.00 94.69 95 THR A N 1
ATOM 750 C CA . THR A 1 95 ? 8.821 -2.846 4.149 1.00 94.69 95 THR A CA 1
ATOM 751 C C . THR A 1 95 ? 8.685 -3.597 2.826 1.00 94.69 95 THR A C 1
ATOM 753 O O . THR A 1 95 ? 9.644 -3.641 2.053 1.00 94.69 95 THR A O 1
ATOM 756 N N . GLU A 1 96 ? 7.495 -4.103 2.509 1.00 92.69 96 GLU A N 1
ATOM 757 C CA . GLU A 1 96 ? 7.187 -4.741 1.226 1.00 92.69 96 GLU A CA 1
ATOM 758 C C . GLU A 1 96 ? 7.439 -3.791 0.050 1.00 92.69 96 GLU A C 1
ATOM 760 O O . GLU A 1 96 ? 8.230 -4.102 -0.842 1.00 92.69 96 GLU A O 1
ATOM 765 N N . LEU A 1 97 ? 6.886 -2.575 0.097 1.00 94.12 97 LEU A N 1
ATOM 766 C CA . LEU A 1 97 ? 7.079 -1.570 -0.953 1.00 94.12 97 LEU A CA 1
ATOM 767 C C . LEU A 1 97 ? 8.554 -1.194 -1.146 1.00 94.12 97 LEU A C 1
ATOM 769 O O . LEU A 1 97 ? 9.002 -0.949 -2.269 1.00 94.12 97 LEU A O 1
ATOM 773 N N . ARG A 1 98 ? 9.344 -1.145 -0.067 1.00 96.50 98 ARG A N 1
ATOM 774 C CA . ARG A 1 98 ? 10.797 -0.916 -0.158 1.00 96.50 98 ARG A CA 1
ATOM 775 C C . ARG A 1 98 ? 11.508 -2.068 -0.855 1.00 96.50 98 ARG A C 1
ATOM 777 O O . ARG A 1 98 ? 12.414 -1.815 -1.656 1.00 96.50 98 ARG A O 1
ATOM 784 N N . ASN A 1 99 ? 11.108 -3.303 -0.575 1.00 96.25 99 ASN A N 1
ATOM 785 C CA . ASN A 1 99 ? 11.664 -4.486 -1.222 1.00 96.25 99 ASN A CA 1
ATOM 786 C C . ASN A 1 99 ? 11.314 -4.509 -2.715 1.00 96.25 99 ASN A C 1
ATOM 788 O O . ASN A 1 99 ? 12.214 -4.663 -3.541 1.00 96.25 99 ASN A O 1
ATOM 792 N N . GLU A 1 100 ? 10.058 -4.244 -3.080 1.00 97.12 100 GLU A N 1
ATOM 793 C CA . GLU A 1 100 ? 9.626 -4.134 -4.480 1.00 97.12 100 GLU A CA 1
ATOM 794 C C . GLU A 1 100 ? 10.360 -3.020 -5.230 1.00 97.12 100 GLU A C 1
ATOM 796 O O . GLU A 1 100 ? 10.836 -3.216 -6.354 1.00 97.12 100 GLU A O 1
ATOM 801 N N . LEU A 1 101 ? 10.507 -1.849 -4.604 1.00 97.25 101 LEU A N 1
ATOM 802 C CA . LEU A 1 101 ? 11.250 -0.732 -5.180 1.00 97.25 101 LEU A CA 1
ATOM 803 C C . LEU A 1 101 ? 12.715 -1.110 -5.412 1.00 97.25 101 LEU A C 1
ATOM 805 O O . LEU A 1 101 ? 13.287 -0.770 -6.448 1.00 97.25 101 LEU A O 1
ATOM 809 N N . THR A 1 102 ? 13.328 -1.815 -4.463 1.00 97.25 102 THR A N 1
ATOM 810 C CA . THR A 1 102 ? 14.717 -2.278 -4.569 1.00 97.25 102 THR A CA 1
ATOM 811 C C . THR A 1 102 ? 14.869 -3.316 -5.678 1.00 97.25 102 THR A C 1
ATOM 813 O O . THR A 1 102 ? 15.787 -3.204 -6.493 1.00 97.25 102 THR A O 1
ATOM 816 N N . ALA A 1 103 ? 13.938 -4.266 -5.783 1.00 96.88 103 ALA A N 1
ATOM 817 C CA . ALA A 1 103 ? 13.908 -5.257 -6.856 1.00 96.88 103 ALA A CA 1
ATOM 818 C C . ALA A 1 103 ? 13.738 -4.595 -8.232 1.00 96.88 103 ALA A C 1
ATOM 820 O O . ALA A 1 103 ? 14.479 -4.893 -9.169 1.00 96.88 103 ALA A O 1
ATOM 821 N N . THR A 1 104 ? 12.825 -3.628 -8.339 1.00 96.75 104 THR A N 1
ATOM 822 C CA . THR A 1 104 ? 12.577 -2.873 -9.574 1.00 96.75 104 THR A CA 1
ATOM 823 C C . THR A 1 104 ? 13.806 -2.070 -9.992 1.00 96.75 104 THR A C 1
ATOM 825 O O . THR A 1 104 ? 14.199 -2.103 -11.158 1.00 96.75 104 THR A O 1
ATOM 828 N N . LYS A 1 105 ? 14.461 -1.392 -9.041 1.00 96.00 105 LYS A N 1
ATOM 829 C CA . LYS A 1 105 ? 15.719 -0.673 -9.287 1.00 96.00 105 LYS A CA 1
ATOM 830 C C . LYS A 1 105 ? 16.821 -1.616 -9.759 1.00 96.00 105 LYS A C 1
ATOM 832 O O . LYS A 1 105 ? 17.472 -1.322 -10.753 1.00 96.00 105 LYS A O 1
ATOM 837 N N . SER A 1 106 ? 16.993 -2.760 -9.099 1.00 94.88 106 SER A N 1
ATOM 838 C CA . SER A 1 106 ? 17.990 -3.762 -9.485 1.00 94.88 106 SER A CA 1
ATOM 839 C C . SER A 1 106 ? 17.751 -4.288 -10.904 1.00 94.88 106 SER A C 1
ATOM 841 O O . SER A 1 106 ? 18.668 -4.287 -11.727 1.00 94.88 106 SER A O 1
ATOM 843 N N . ALA A 1 107 ? 16.508 -4.652 -11.231 1.00 95.44 107 ALA A N 1
ATOM 844 C CA . ALA A 1 107 ? 16.137 -5.110 -12.566 1.00 95.44 107 ALA A CA 1
ATOM 845 C C . ALA A 1 107 ? 16.376 -4.032 -13.634 1.00 95.44 107 ALA A C 1
ATOM 847 O O . ALA A 1 107 ? 16.841 -4.340 -14.732 1.00 95.44 107 ALA A O 1
ATOM 848 N N . PHE A 1 108 ? 16.087 -2.768 -13.317 1.00 93.81 108 PHE A N 1
ATOM 849 C CA . PHE A 1 108 ? 16.369 -1.641 -14.200 1.00 93.81 108 PHE A CA 1
ATOM 850 C C . PHE A 1 108 ? 17.876 -1.478 -14.445 1.00 93.81 108 PHE A C 1
ATOM 852 O O . PHE A 1 108 ? 18.300 -1.457 -15.599 1.00 93.81 108 PHE A O 1
ATOM 859 N N . THR A 1 109 ? 18.693 -1.454 -13.388 1.00 91.44 109 THR A N 1
ATOM 860 C CA . THR A 1 109 ? 20.157 -1.351 -13.496 1.00 91.44 109 THR A CA 1
ATOM 861 C C . THR A 1 109 ? 20.756 -2.507 -14.298 1.00 91.44 109 THR A C 1
ATOM 863 O O . THR A 1 109 ? 21.596 -2.275 -15.163 1.00 91.44 109 THR A O 1
ATOM 866 N N . ALA A 1 110 ? 20.293 -3.743 -14.085 1.00 92.25 110 ALA A N 1
ATOM 867 C CA . ALA A 1 110 ? 20.762 -4.904 -14.843 1.00 92.25 110 ALA A CA 1
ATOM 868 C C . ALA A 1 110 ? 20.447 -4.792 -16.346 1.00 92.25 110 ALA A C 1
ATOM 870 O O . ALA A 1 110 ? 21.280 -5.139 -17.184 1.00 92.25 110 ALA A O 1
ATOM 871 N N . ARG A 1 111 ? 19.260 -4.278 -16.699 1.00 91.00 111 ARG A N 1
ATOM 872 C CA . ARG A 1 111 ? 18.864 -4.061 -18.100 1.00 91.00 111 ARG A CA 1
ATOM 873 C C . ARG A 1 111 ? 19.708 -2.982 -18.775 1.00 91.00 111 ARG A C 1
ATOM 875 O O . ARG A 1 111 ? 20.127 -3.186 -19.909 1.00 91.00 111 ARG A O 1
ATOM 882 N N . VAL A 1 112 ? 19.970 -1.871 -18.085 1.00 89.81 112 VAL A N 1
ATOM 883 C CA . VAL A 1 112 ? 20.805 -0.779 -18.612 1.00 89.81 112 VAL A CA 1
ATOM 884 C C . VAL A 1 112 ? 22.250 -1.242 -18.797 1.00 89.81 112 VAL A C 1
ATOM 886 O O . VAL A 1 112 ? 22.770 -1.138 -19.901 1.00 89.81 112 VAL A O 1
ATOM 889 N N . GLY A 1 113 ? 22.853 -1.891 -17.796 1.00 88.31 113 GLY A N 1
ATOM 890 C CA . GLY A 1 113 ? 24.221 -2.406 -17.930 1.00 88.31 113 GLY A CA 1
ATOM 891 C C . GLY A 1 113 ? 24.376 -3.463 -19.036 1.00 88.31 113 GLY A C 1
ATOM 892 O O . GLY A 1 113 ? 25.419 -3.546 -19.684 1.00 88.31 113 GLY A O 1
ATOM 893 N N . GLY A 1 114 ? 23.334 -4.259 -19.301 1.00 88.88 114 GLY A N 1
ATOM 894 C CA . GLY A 1 114 ? 23.302 -5.169 -20.449 1.00 88.88 114 GLY A CA 1
ATOM 895 C C . GLY A 1 114 ? 23.256 -4.441 -21.797 1.00 88.88 114 GLY A C 1
ATOM 896 O O . GLY A 1 114 ? 23.922 -4.869 -22.742 1.00 88.88 114 GLY A O 1
ATOM 897 N N . LEU A 1 115 ? 22.507 -3.336 -21.880 1.00 87.06 115 LEU A N 1
ATOM 898 C CA . LEU A 1 115 ? 22.447 -2.484 -23.067 1.00 87.06 115 LEU A CA 1
ATOM 899 C C . LEU A 1 115 ? 23.797 -1.817 -23.340 1.00 87.06 115 LEU A C 1
ATOM 901 O O . LEU A 1 115 ? 24.256 -1.870 -24.476 1.00 87.06 115 LEU A O 1
ATOM 905 N N . ASP A 1 116 ? 24.455 -1.261 -22.323 1.00 82.56 116 ASP A N 1
ATOM 906 C CA . ASP A 1 116 ? 25.757 -0.601 -22.492 1.00 82.56 116 ASP A CA 1
ATOM 907 C C . ASP A 1 116 ? 26.804 -1.573 -23.051 1.00 82.56 116 ASP A C 1
ATOM 909 O O . ASP A 1 116 ? 27.435 -1.294 -24.071 1.00 82.56 116 ASP A O 1
ATOM 913 N N . ARG A 1 117 ? 26.885 -2.790 -22.489 1.00 82.88 117 ARG A N 1
ATOM 914 C CA . ARG A 1 117 ? 27.780 -3.842 -23.000 1.00 82.88 117 ARG A CA 1
ATOM 915 C C . ARG A 1 117 ? 27.454 -4.245 -24.442 1.00 82.88 117 ARG A C 1
ATOM 917 O O . ARG A 1 117 ? 28.360 -4.534 -25.223 1.00 82.88 117 ARG A O 1
ATOM 924 N N . PHE A 1 118 ? 26.172 -4.307 -24.800 1.00 83.06 118 PHE A N 1
ATOM 925 C CA . PHE A 1 118 ? 25.759 -4.610 -26.170 1.00 83.06 118 PHE A CA 1
ATOM 926 C C . PHE A 1 118 ? 26.153 -3.491 -27.144 1.00 83.06 118 PHE A C 1
ATOM 928 O O . PHE A 1 118 ? 26.637 -3.775 -28.241 1.00 83.06 118 PHE A O 1
ATOM 935 N N . LEU A 1 119 ? 25.991 -2.228 -26.745 1.00 83.94 119 LEU A N 1
ATOM 936 C CA . LEU A 1 119 ? 26.385 -1.077 -27.555 1.00 83.94 119 LEU A CA 1
ATOM 937 C C . LEU A 1 119 ? 27.898 -1.044 -27.799 1.00 83.94 119 LEU A C 1
ATOM 939 O O . LEU A 1 119 ? 28.310 -0.798 -28.933 1.00 83.94 119 LEU A O 1
ATOM 943 N N . ASP A 1 120 ? 28.713 -1.356 -26.791 1.00 80.75 120 ASP A N 1
ATOM 944 C CA . ASP A 1 120 ? 30.169 -1.441 -26.952 1.00 80.75 120 ASP A CA 1
ATOM 945 C C . ASP A 1 120 ? 30.581 -2.569 -27.919 1.00 80.75 120 ASP A C 1
ATOM 947 O O . ASP A 1 120 ? 31.461 -2.378 -28.759 1.00 80.75 120 ASP A O 1
ATOM 951 N N . PHE A 1 121 ? 29.899 -3.721 -27.883 1.00 80.88 121 PHE A N 1
ATOM 952 C CA . PHE A 1 121 ? 30.150 -4.827 -28.817 1.00 80.88 121 PHE A CA 1
ATOM 953 C C . PHE A 1 121 ? 29.851 -4.449 -30.278 1.00 80.88 121 PHE A C 1
ATOM 955 O O . PHE A 1 121 ? 30.663 -4.700 -31.173 1.00 80.88 121 PHE A O 1
ATOM 962 N N . ILE A 1 122 ? 28.703 -3.813 -30.540 1.00 79.19 122 ILE A N 1
ATOM 963 C CA . ILE A 1 122 ? 28.342 -3.368 -31.895 1.00 79.19 122 ILE A CA 1
ATOM 964 C C . ILE A 1 122 ? 29.317 -2.295 -32.398 1.00 79.19 122 ILE A C 1
ATOM 966 O O . ILE A 1 122 ? 29.740 -2.362 -33.553 1.00 79.19 122 ILE A O 1
ATOM 970 N N . ALA A 1 123 ? 29.723 -1.355 -31.538 1.00 75.25 123 ALA A N 1
ATOM 971 C CA . ALA A 1 123 ? 30.712 -0.330 -31.871 1.00 75.25 123 ALA A CA 1
ATOM 972 C C . ALA A 1 123 ? 32.067 -0.937 -32.276 1.00 75.25 123 ALA A C 1
ATOM 974 O O . ALA A 1 123 ? 32.624 -0.560 -33.303 1.00 75.25 123 ALA A O 1
ATOM 975 N N . ALA A 1 124 ? 32.554 -1.941 -31.539 1.00 74.69 124 ALA A N 1
ATOM 976 C CA . ALA A 1 124 ? 33.806 -2.634 -31.859 1.00 74.69 124 ALA A CA 1
ATOM 977 C C . ALA A 1 124 ? 33.768 -3.366 -33.214 1.00 74.69 124 ALA A C 1
ATOM 979 O O . ALA A 1 124 ? 34.803 -3.572 -33.844 1.00 74.69 124 ALA A O 1
ATOM 980 N N . THR A 1 125 ? 32.576 -3.749 -33.679 1.00 77.06 125 THR A N 1
ATOM 981 C CA . THR A 1 125 ? 32.402 -4.449 -34.959 1.00 77.06 125 THR A CA 1
ATOM 982 C C . THR A 1 125 ? 32.240 -3.478 -36.137 1.00 77.06 125 THR A C 1
ATOM 984 O O . THR A 1 125 ? 32.296 -3.903 -37.292 1.00 77.06 125 THR A O 1
ATOM 987 N N . ASN A 1 126 ? 32.027 -2.178 -35.879 1.00 76.88 126 ASN A N 1
ATOM 988 C CA . ASN A 1 126 ? 31.839 -1.176 -36.926 1.00 76.88 126 ASN A CA 1
ATOM 989 C C . ASN A 1 126 ? 32.271 0.258 -36.503 1.00 76.88 126 ASN A C 1
ATOM 991 O O . ASN A 1 126 ? 31.537 0.920 -35.760 1.00 76.88 126 ASN A O 1
ATOM 995 N N . PRO A 1 127 ? 33.385 0.791 -37.052 1.00 75.88 127 PRO A N 1
ATOM 996 C CA . PRO A 1 127 ? 33.957 2.090 -36.665 1.00 75.88 127 PRO A CA 1
ATOM 997 C C . PRO A 1 127 ? 33.020 3.299 -36.838 1.00 75.88 127 PRO A C 1
ATOM 999 O O . PRO A 1 127 ? 33.029 4.219 -36.023 1.00 75.88 127 PRO A O 1
ATOM 1002 N N . GLU A 1 128 ? 32.165 3.300 -37.867 1.00 76.06 128 GLU A N 1
ATOM 1003 C CA . GLU A 1 128 ? 31.207 4.394 -38.115 1.00 76.06 128 GLU A CA 1
ATOM 1004 C C . GLU A 1 128 ? 30.150 4.496 -36.996 1.00 76.06 128 GLU A C 1
ATOM 1006 O O . GLU A 1 128 ? 29.686 5.583 -36.641 1.00 76.06 128 GLU A O 1
ATOM 1011 N N . TRP A 1 129 ? 29.790 3.362 -36.384 1.00 76.25 129 TRP A N 1
ATOM 1012 C CA . TRP A 1 129 ? 28.807 3.318 -35.297 1.00 76.25 129 TRP A CA 1
ATOM 1013 C C . TRP A 1 129 ? 29.411 3.728 -33.963 1.00 76.25 129 TRP A C 1
ATOM 1015 O O . TRP A 1 129 ? 28.707 4.313 -33.141 1.00 76.25 129 TRP A O 1
ATOM 1025 N N . GLU A 1 130 ? 30.704 3.488 -33.753 1.00 76.06 130 GLU A N 1
ATOM 1026 C CA . GLU A 1 130 ? 31.422 3.974 -32.576 1.00 76.06 130 GLU A CA 1
ATOM 1027 C C . GLU A 1 130 ? 31.381 5.510 -32.508 1.00 76.06 130 GLU A C 1
ATOM 1029 O O . GLU A 1 130 ? 31.019 6.087 -31.478 1.00 76.06 130 GLU A O 1
ATOM 1034 N N . ILE A 1 131 ? 31.642 6.179 -33.638 1.00 80.94 131 ILE A N 1
ATOM 1035 C CA . ILE A 1 131 ? 31.576 7.643 -33.758 1.00 80.94 131 ILE A CA 1
ATOM 1036 C C . ILE A 1 131 ? 30.153 8.144 -33.476 1.00 80.94 131 ILE A C 1
ATOM 1038 O O . ILE A 1 131 ? 29.967 9.091 -32.703 1.00 80.94 131 ILE A O 1
ATOM 1042 N N . LEU A 1 132 ? 29.134 7.497 -34.051 1.00 84.06 132 LEU A N 1
ATOM 1043 C CA . LEU A 1 132 ? 27.730 7.855 -33.835 1.00 84.06 132 LEU A CA 1
ATOM 1044 C C . LEU A 1 132 ? 27.297 7.675 -32.367 1.00 84.06 132 LEU A C 1
ATOM 1046 O O . LEU A 1 132 ? 26.663 8.569 -31.798 1.00 84.06 132 LEU A O 1
ATOM 1050 N N . LEU A 1 133 ? 27.650 6.550 -31.739 1.00 80.19 133 LEU A N 1
ATOM 1051 C CA . LEU A 1 133 ? 27.312 6.234 -30.347 1.00 80.19 133 LEU A CA 1
ATOM 1052 C C . LEU A 1 133 ? 28.016 7.170 -29.363 1.00 80.19 133 LEU A C 1
ATOM 1054 O O . LEU A 1 133 ? 27.379 7.662 -28.429 1.00 80.19 133 LEU A O 1
ATOM 1058 N N . ARG A 1 134 ? 29.295 7.483 -29.600 1.00 80.94 134 ARG A N 1
ATOM 1059 C CA . ARG A 1 134 ? 30.058 8.481 -28.834 1.00 80.94 134 ARG A CA 1
ATOM 1060 C C . ARG A 1 134 ? 29.379 9.849 -28.892 1.00 80.94 134 ARG A C 1
ATOM 1062 O O . ARG A 1 134 ? 29.250 10.525 -27.872 1.00 80.94 134 ARG A O 1
ATOM 1069 N N . ASN A 1 135 ? 28.896 10.245 -30.068 1.00 83.94 135 ASN A N 1
ATOM 1070 C CA . ASN A 1 135 ? 28.191 11.513 -30.251 1.00 83.94 135 ASN A CA 1
ATOM 1071 C C . ASN A 1 135 ? 26.824 11.512 -29.537 1.00 83.94 135 ASN A C 1
ATOM 1073 O O . ASN A 1 135 ? 26.476 12.478 -28.859 1.00 83.94 135 ASN A O 1
ATOM 1077 N N . LYS A 1 136 ? 26.074 10.403 -29.594 1.00 82.31 136 LYS A N 1
ATOM 1078 C CA . LYS A 1 136 ? 24.791 10.262 -28.885 1.00 82.31 136 LYS A CA 1
ATOM 1079 C C . LYS A 1 136 ? 24.928 10.255 -27.361 1.00 82.31 136 LYS A C 1
ATOM 1081 O O . LYS A 1 136 ? 24.137 10.928 -26.707 1.00 82.31 136 LYS A O 1
ATOM 1086 N N . ARG A 1 137 ? 25.943 9.588 -26.800 1.00 79.31 137 ARG A N 1
ATOM 1087 C CA . ARG A 1 137 ? 26.260 9.643 -25.358 1.00 79.31 137 ARG A CA 1
ATOM 1088 C C . ARG A 1 137 ? 26.572 11.067 -24.892 1.00 79.31 137 ARG A C 1
ATOM 1090 O O . ARG A 1 137 ? 26.069 11.492 -23.860 1.00 79.31 137 ARG A O 1
ATOM 1097 N N . ARG A 1 138 ? 27.311 11.847 -25.692 1.00 79.31 138 ARG A N 1
ATOM 1098 C CA . ARG A 1 138 ? 27.568 13.275 -25.408 1.00 79.31 138 ARG A CA 1
ATOM 1099 C C . ARG A 1 138 ? 26.306 14.138 -25.441 1.00 79.31 138 ARG A C 1
ATOM 1101 O O . ARG A 1 138 ? 26.204 15.087 -24.673 1.00 79.31 138 ARG A O 1
ATOM 1108 N N . GLN A 1 139 ? 25.362 13.827 -26.329 1.00 79.94 139 GLN A N 1
ATOM 1109 C CA . GLN A 1 139 ? 24.084 14.542 -26.426 1.00 79.94 139 GLN A CA 1
ATOM 1110 C C . GLN A 1 139 ? 23.116 14.193 -25.291 1.00 79.94 139 GLN A C 1
ATOM 1112 O O . GLN A 1 139 ? 22.229 14.991 -25.002 1.00 79.94 139 GLN A O 1
ATOM 1117 N N . ASN A 1 140 ? 23.270 13.022 -24.667 1.00 80.75 140 ASN A N 1
ATOM 1118 C CA . ASN A 1 140 ? 22.345 12.513 -23.661 1.00 80.75 140 ASN A CA 1
ATOM 1119 C C . ASN A 1 140 ? 23.099 12.068 -22.390 1.00 80.75 140 ASN A C 1
ATOM 1121 O O . ASN A 1 140 ? 23.172 10.871 -22.107 1.00 80.75 140 ASN A O 1
ATOM 1125 N N . PRO A 1 141 ? 23.697 13.015 -21.643 1.00 71.00 141 PRO A N 1
ATOM 1126 C CA . PRO A 1 141 ? 24.492 12.694 -20.464 1.00 71.00 141 PRO A CA 1
ATOM 1127 C C . PRO A 1 141 ? 23.615 12.113 -19.347 1.00 71.00 141 PRO A C 1
ATOM 1129 O O . PRO A 1 141 ? 22.584 12.691 -18.994 1.00 71.00 141 PRO A O 1
ATOM 1132 N N . ILE A 1 142 ? 24.039 10.987 -18.767 1.00 63.06 142 ILE A N 1
ATOM 1133 C CA . ILE A 1 142 ? 23.418 10.430 -17.561 1.00 63.06 142 ILE A CA 1
ATOM 1134 C C . ILE A 1 142 ? 23.953 11.222 -16.356 1.00 63.06 142 ILE A C 1
ATOM 1136 O O . ILE A 1 142 ? 25.169 11.304 -16.172 1.00 63.06 142 ILE A O 1
ATOM 1140 N N . PRO A 1 143 ? 23.091 11.834 -15.524 1.00 56.22 143 PRO A N 1
ATOM 1141 C CA . PRO A 1 143 ? 23.549 12.579 -14.356 1.00 56.22 143 PRO A CA 1
ATOM 1142 C C . PRO A 1 143 ? 24.287 11.656 -13.372 1.00 56.22 143 PRO A C 1
ATOM 1144 O O . PRO A 1 143 ? 23.671 10.764 -12.795 1.00 56.22 143 PRO A O 1
ATOM 1147 N N . GLY A 1 144 ? 25.589 11.886 -13.160 1.00 56.91 144 GLY A N 1
ATOM 1148 C CA . GLY A 1 144 ? 26.392 11.194 -12.139 1.00 56.91 144 GLY A CA 1
ATOM 1149 C C . GLY A 1 144 ? 27.629 10.443 -12.643 1.00 56.91 144 GLY A C 1
ATOM 1150 O O . GLY A 1 144 ? 28.468 10.085 -11.821 1.00 56.91 144 GLY A O 1
ATOM 1151 N N . GLU A 1 145 ? 27.798 10.251 -13.952 1.00 50.12 145 GLU A N 1
ATOM 1152 C CA . GLU A 1 145 ? 29.055 9.739 -14.515 1.00 50.12 145 GLU A CA 1
ATOM 1153 C C . GLU A 1 145 ? 30.018 10.907 -14.762 1.00 50.12 145 GLU A C 1
ATOM 1155 O O . GLU A 1 145 ? 29.820 11.734 -15.653 1.00 50.12 145 GLU A O 1
ATOM 1160 N N . GLY A 1 146 ? 31.044 11.019 -13.914 1.00 47.78 146 GLY A N 1
ATOM 1161 C CA . GLY A 1 146 ? 32.181 11.901 -14.171 1.00 47.78 146 GLY A CA 1
ATOM 1162 C C . GLY A 1 146 ? 32.989 11.411 -15.380 1.00 47.78 146 GLY A C 1
ATOM 1163 O O . GLY A 1 146 ? 32.916 10.228 -15.719 1.00 47.78 146 GLY A O 1
ATOM 1164 N N . PRO A 1 147 ? 33.754 12.292 -16.046 1.00 46.66 147 PRO A N 1
ATOM 1165 C CA . PRO A 1 147 ? 34.539 11.901 -17.207 1.00 46.66 147 PRO A CA 1
ATOM 1166 C C . PRO A 1 147 ? 35.581 10.857 -16.786 1.00 46.66 147 PRO A C 1
ATOM 1168 O O . PRO A 1 147 ? 36.414 11.131 -15.924 1.00 46.66 147 PRO A O 1
ATOM 1171 N N . SER A 1 148 ? 35.503 9.655 -17.367 1.00 48.06 148 SER A N 1
ATOM 1172 C CA . SER A 1 148 ? 36.575 8.665 -17.265 1.00 48.06 148 SER A CA 1
ATOM 1173 C C . SER A 1 148 ? 37.772 9.227 -18.032 1.00 48.06 148 SER A C 1
ATOM 1175 O O . SER A 1 148 ? 37.716 9.481 -19.237 1.00 48.06 148 SER A O 1
ATOM 1177 N N . ASP A 1 149 ? 38.810 9.539 -17.270 1.00 48.22 149 ASP A N 1
ATOM 1178 C CA . ASP A 1 149 ? 40.063 10.113 -17.736 1.00 48.22 149 ASP A CA 1
ATOM 1179 C C . ASP A 1 149 ? 40.933 8.973 -18.290 1.00 48.22 149 ASP A C 1
ATOM 1181 O O . ASP A 1 149 ? 41.842 8.479 -17.629 1.00 48.22 149 ASP A O 1
ATOM 1185 N N . ASP A 1 150 ? 40.626 8.503 -19.501 1.00 45.53 150 ASP A N 1
ATOM 1186 C CA . ASP A 1 150 ? 41.530 7.619 -20.244 1.00 45.53 150 ASP A CA 1
ATOM 1187 C C . ASP A 1 150 ? 42.621 8.470 -20.907 1.00 45.53 150 ASP A C 1
ATOM 1189 O O . ASP A 1 150 ? 42.610 8.7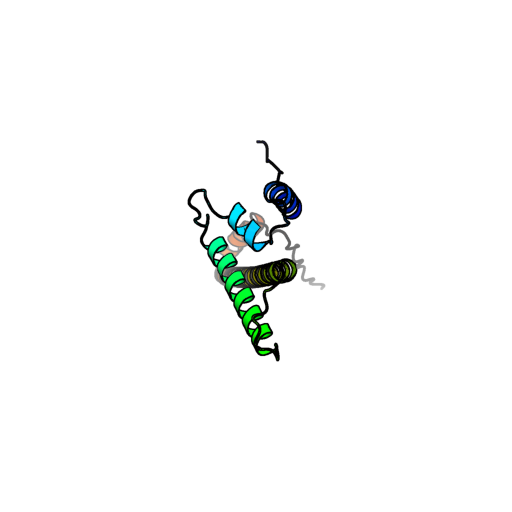23 -22.112 1.00 45.53 150 ASP A O 1
ATOM 1193 N N . THR A 1 151 ? 43.580 8.924 -20.099 1.00 39.81 151 THR A N 1
ATOM 1194 C CA . THR A 1 151 ? 44.892 9.354 -20.592 1.00 39.81 151 THR A CA 1
ATOM 1195 C C . THR A 1 151 ? 45.904 8.281 -20.206 1.00 39.81 151 THR A C 1
ATOM 1197 O O . THR A 1 151 ? 46.527 8.339 -19.148 1.00 39.81 151 THR A O 1
ATOM 1200 N N . HIS A 1 152 ? 46.054 7.268 -21.061 1.00 38.88 152 HIS A N 1
ATOM 1201 C CA . HIS A 1 152 ? 47.236 6.413 -21.025 1.00 38.88 152 HIS A CA 1
ATOM 1202 C C . HIS A 1 152 ? 48.436 7.257 -21.473 1.00 38.88 152 HIS A C 1
ATOM 1204 O O . HIS A 1 152 ? 48.512 7.688 -22.623 1.00 38.88 152 HIS A O 1
ATOM 1210 N N . ALA A 1 153 ? 49.327 7.538 -20.525 1.00 46.75 153 ALA A N 1
ATOM 1211 C CA . ALA A 1 153 ? 50.627 8.137 -20.770 1.00 46.75 153 ALA A CA 1
ATOM 1212 C C . ALA A 1 153 ? 51.533 7.127 -21.490 1.00 46.75 153 ALA A C 1
ATOM 1214 O O . ALA A 1 153 ? 51.747 6.024 -20.990 1.00 46.75 153 ALA A O 1
ATOM 1215 N N . GLU A 1 154 ? 52.068 7.528 -22.638 1.00 42.31 154 GLU A N 1
ATOM 1216 C CA . GLU A 1 154 ? 53.267 6.947 -23.241 1.00 42.31 154 GLU A CA 1
ATOM 1217 C C . GLU A 1 154 ? 54.379 7.988 -23.021 1.00 42.31 154 GLU A C 1
ATOM 1219 O O . GLU A 1 154 ? 54.335 9.071 -23.610 1.00 42.31 154 GLU A O 1
ATOM 1224 N N . GLU A 1 155 ? 55.308 7.711 -22.103 1.00 42.56 155 GLU A N 1
ATOM 1225 C CA . GLU A 1 155 ? 56.595 8.414 -22.003 1.00 42.56 155 GLU A CA 1
ATOM 1226 C C . GLU A 1 155 ? 57.659 7.549 -22.695 1.00 42.56 155 GLU A C 1
ATOM 1228 O O . GLU A 1 155 ? 57.785 6.362 -22.385 1.00 42.56 155 GLU A O 1
ATOM 1233 N N . ASP A 1 156 ? 58.375 8.169 -23.637 1.00 39.75 156 ASP A N 1
ATOM 1234 C CA . ASP A 1 156 ? 59.549 7.665 -24.371 1.00 39.75 156 ASP A CA 1
ATOM 1235 C C . ASP A 1 156 ? 60.839 7.949 -23.573 1.00 39.75 156 ASP A C 1
ATOM 1237 O O . ASP A 1 156 ? 60.954 9.077 -23.027 1.00 39.75 156 ASP A O 1
#

Radius of gyration: 28.5 Å; chains: 1; bounding box: 82×46×71 Å

Secondary structure (DSSP, 8-state):
---------HHHHHHHHHHHHSSPPPHHHHHHHHHB-TTS-BSSHHHHHHHHHHHHHHHHHHHHHHHH-TT----PPPHHHHHHHHHHHHHHHHHHHHHHHHHHHHHHHHHHHHHHHHHHHHHHH-HHHHHHHHHHHHHS--TT------------

Foldseek 3Di:
DDDPPPPDPLVNQQVVVCVVVVHRAAPLVSLQVVQADPVSHGPDVVSVVLSVQLVVVLVVVQVVVCVVPPVNDRDDDDSVRSNVSSVVSVVVVVVVVVVVVVVVVVVVVVVVVVVVVVQVVVCVVPVVSVVVVVVVCVVPPDPPDDDDPPPDDDDD